Protein AF-A0A957GI12-F1 (afdb_monomer_lite)

Foldseek 3Di:
DDPPPPPDPPPPPDDPVVVVVVVVVVVVVCVVPVPVVVVVVVVVQVVQCVQPPDDQKDWDWDQDDPRDIDTDIDGDDDD

Radius of gyration: 18.4 Å; chains: 1; bounding box: 31×48×40 Å

Secondary structure (DSSP, 8-state):
---------------HHHHHHHHHHHHHHHHHHHHHHHHHHHHHHHHHHHHS-S-SEEEEEEE-GGG-EEEEEEEPPP-

Sequence (79 aa):
MELRYIETPQVRLYKKEYQLIKRAFDLTICMIALPPLLLLMGVIALLIYMDDPGPVLFKQQRTGKGGKRFGIYKFRTMV

Structure (mmCIF, N/CA/C/O backbone):
data_AF-A0A957GI12-F1
#
_entry.id   AF-A0A957GI12-F1
#
loop_
_atom_site.group_PDB
_atom_site.id
_atom_site.type_symbol
_atom_site.label_atom_id
_atom_site.label_alt_id
_atom_site.label_comp_id
_atom_site.label_asym_id
_atom_site.label_entity_id
_atom_site.label_seq_id
_atom_site.pdbx_PDB_ins_code
_atom_site.Cartn_x
_atom_site.Cartn_y
_atom_site.Cartn_z
_atom_site.occupancy
_atom_site.B_iso_or_equiv
_atom_site.auth_seq_id
_atom_site.auth_comp_id
_atom_site.auth_asym_id
_atom_site.auth_atom_id
_atom_site.pdbx_PDB_model_num
ATOM 1 N N . MET A 1 1 ? 4.660 -38.496 2.325 1.00 44.84 1 MET A N 1
ATOM 2 C CA . MET A 1 1 ? 3.943 -37.485 1.520 1.00 44.84 1 MET A CA 1
ATOM 3 C C . MET A 1 1 ? 4.994 -36.529 0.984 1.00 44.84 1 MET A C 1
ATOM 5 O O . MET A 1 1 ? 5.467 -35.680 1.725 1.00 44.84 1 MET A O 1
ATOM 9 N N . GLU A 1 2 ? 5.484 -36.778 -0.230 1.00 44.19 2 GLU A N 1
ATOM 10 C CA . GLU A 1 2 ? 6.565 -35.987 -0.820 1.00 44.19 2 GLU A CA 1
ATOM 11 C C . GLU A 1 2 ? 6.088 -34.557 -1.073 1.00 44.19 2 GLU A C 1
ATOM 13 O O . GLU A 1 2 ? 5.110 -34.333 -1.791 1.00 44.19 2 GLU A O 1
ATOM 18 N N . LEU A 1 3 ? 6.780 -33.586 -0.477 1.00 52.56 3 LEU A N 1
ATOM 19 C CA . LEU A 1 3 ? 6.650 -32.181 -0.838 1.00 52.56 3 LEU A CA 1
ATOM 20 C C . LEU A 1 3 ? 7.229 -32.017 -2.243 1.00 52.56 3 LEU A C 1
ATOM 22 O O . LEU A 1 3 ? 8.408 -31.724 -2.425 1.00 52.56 3 LEU A O 1
ATOM 26 N N . ARG A 1 4 ? 6.382 -32.256 -3.243 1.00 52.88 4 ARG A N 1
ATOM 27 C CA . ARG A 1 4 ? 6.670 -31.969 -4.641 1.00 52.88 4 ARG A CA 1
ATOM 28 C C . ARG A 1 4 ? 6.847 -30.455 -4.737 1.00 52.88 4 ARG A C 1
ATOM 30 O O . ARG A 1 4 ? 5.867 -29.713 -4.682 1.00 52.88 4 ARG A O 1
ATOM 37 N N . TYR A 1 5 ? 8.096 -29.991 -4.800 1.00 52.91 5 TYR A N 1
ATOM 38 C CA . TYR A 1 5 ? 8.392 -28.627 -5.220 1.00 52.91 5 TYR A CA 1
ATOM 39 C C . TYR A 1 5 ? 7.726 -28.462 -6.584 1.00 52.91 5 TYR A C 1
ATOM 41 O O . TYR A 1 5 ? 8.130 -29.089 -7.560 1.00 52.91 5 TYR A O 1
ATOM 49 N N . ILE A 1 6 ? 6.637 -27.696 -6.632 1.00 63.53 6 ILE A N 1
ATOM 50 C CA . ILE A 1 6 ? 6.060 -27.267 -7.898 1.00 63.53 6 ILE A CA 1
ATOM 51 C C . ILE A 1 6 ? 7.146 -26.389 -8.503 1.00 63.53 6 ILE A C 1
ATOM 53 O O . ILE A 1 6 ? 7.380 -25.286 -8.004 1.00 63.53 6 ILE A O 1
ATOM 57 N N . GLU A 1 7 ? 7.861 -26.910 -9.502 1.00 52.03 7 GLU A N 1
ATOM 58 C CA . GLU A 1 7 ? 8.740 -26.111 -10.343 1.00 52.03 7 GLU A CA 1
ATOM 59 C C . GLU A 1 7 ? 7.898 -24.938 -10.824 1.00 52.03 7 GLU A C 1
ATOM 61 O O . GLU A 1 7 ? 6.944 -25.100 -11.588 1.00 52.03 7 GLU A O 1
ATOM 66 N N . THR A 1 8 ? 8.158 -23.756 -10.266 1.00 57.91 8 THR A N 1
ATOM 67 C CA . THR A 1 8 ? 7.435 -22.567 -10.672 1.00 57.91 8 THR A CA 1
ATOM 68 C C . THR A 1 8 ? 7.706 -22.422 -12.160 1.00 57.91 8 THR A C 1
ATOM 70 O O . THR A 1 8 ? 8.880 -22.366 -12.544 1.00 57.91 8 THR A O 1
ATOM 73 N N . PRO A 1 9 ? 6.668 -22.387 -13.018 1.00 51.75 9 PRO A N 1
ATOM 74 C CA . PRO A 1 9 ? 6.894 -22.125 -14.424 1.00 51.75 9 PRO A CA 1
ATOM 75 C C . PRO A 1 9 ? 7.692 -20.828 -14.463 1.00 51.75 9 PRO A C 1
ATOM 77 O O . PRO A 1 9 ? 7.288 -19.838 -13.848 1.00 51.75 9 PRO A O 1
ATOM 80 N N . GLN A 1 10 ? 8.880 -20.871 -15.067 1.00 57.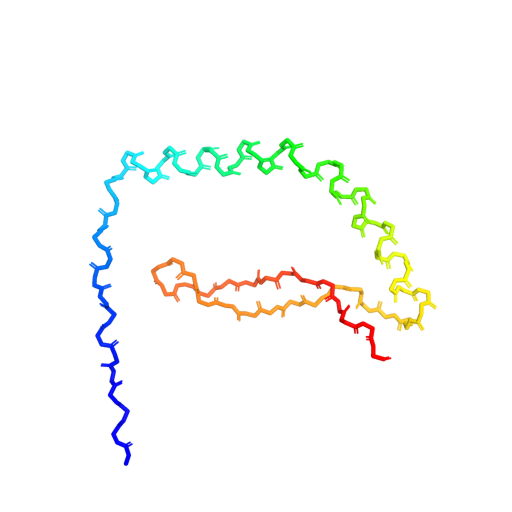16 10 GLN A N 1
ATOM 81 C CA . GLN A 1 10 ? 9.739 -19.709 -15.260 1.00 57.16 10 GLN A CA 1
ATOM 82 C C . GLN A 1 10 ? 8.937 -18.739 -16.125 1.00 57.16 10 GLN A C 1
ATOM 84 O O . GLN A 1 10 ? 8.968 -18.811 -17.352 1.00 57.16 10 GLN A O 1
ATOM 89 N N . VAL A 1 11 ? 8.111 -17.907 -15.482 1.00 57.88 11 VAL A N 1
ATOM 90 C CA . VAL A 1 11 ? 7.201 -16.986 -16.151 1.00 57.88 11 VAL A CA 1
ATOM 91 C C . VAL A 1 11 ? 8.105 -16.027 -16.894 1.00 57.88 11 VAL A C 1
ATOM 93 O O . VAL A 1 11 ? 8.788 -15.203 -16.283 1.00 57.88 11 VAL A O 1
ATOM 96 N N . ARG A 1 12 ? 8.182 -16.258 -18.205 1.00 56.94 12 ARG A N 1
ATOM 97 C CA . ARG A 1 12 ? 9.042 -15.605 -19.184 1.00 56.94 12 ARG A CA 1
ATOM 98 C C . ARG A 1 12 ? 9.310 -14.169 -18.751 1.00 56.94 12 ARG A C 1
ATOM 100 O O . ARG A 1 12 ? 8.392 -13.352 -18.719 1.00 56.94 12 ARG A O 1
ATOM 107 N N . LEU A 1 13 ? 10.553 -13.907 -18.342 1.00 61.91 13 LEU A N 1
ATOM 108 C CA . LEU A 1 13 ? 11.012 -12.615 -17.843 1.00 61.91 13 LEU A CA 1
ATOM 109 C C . LEU A 1 13 ? 10.546 -11.529 -18.808 1.00 61.91 13 LEU A C 1
ATOM 111 O O . LEU A 1 13 ? 11.074 -11.401 -19.912 1.00 61.91 13 LEU A O 1
ATOM 115 N N . TYR A 1 14 ? 9.534 -10.762 -18.407 1.00 65.38 14 TYR A N 1
ATOM 116 C CA . TYR A 1 14 ? 9.113 -9.607 -19.179 1.00 65.38 14 TYR A CA 1
ATOM 117 C C . TYR A 1 14 ? 10.340 -8.734 -19.439 1.00 65.38 14 TYR A C 1
ATOM 119 O O . TYR A 1 14 ? 11.082 -8.410 -18.502 1.00 65.38 14 TYR A O 1
ATOM 127 N N . LYS A 1 15 ? 10.551 -8.384 -20.712 1.00 80.31 15 LYS A N 1
ATOM 128 C CA . LYS A 1 15 ? 11.644 -7.528 -21.188 1.00 80.31 15 LYS A CA 1
ATOM 129 C C . LYS A 1 15 ? 11.770 -6.302 -20.272 1.00 80.31 15 LYS A C 1
ATOM 131 O O . LYS A 1 15 ? 10.752 -5.770 -19.827 1.00 80.31 15 LYS A O 1
ATOM 136 N N . LYS A 1 16 ? 12.994 -5.846 -19.972 1.00 83.50 16 LYS A N 1
ATOM 137 C CA . LYS A 1 16 ? 13.231 -4.713 -19.046 1.00 83.50 16 LYS A CA 1
ATOM 138 C C . LYS A 1 16 ? 12.369 -3.487 -19.390 1.00 83.50 16 LYS A C 1
ATOM 140 O O . LYS A 1 16 ? 11.801 -2.880 -18.489 1.00 83.50 16 LYS A O 1
ATOM 145 N N . GLU A 1 17 ? 12.203 -3.214 -20.683 1.00 87.12 17 GLU A N 1
ATOM 146 C CA . GLU A 1 17 ? 11.314 -2.184 -21.243 1.00 87.12 17 GLU A CA 1
ATOM 147 C C . GLU A 1 17 ? 9.875 -2.297 -20.712 1.00 87.12 17 GLU A C 1
ATOM 149 O O . GLU A 1 17 ? 9.332 -1.330 -20.183 1.00 87.12 17 GLU A O 1
ATOM 154 N N . TYR A 1 18 ? 9.276 -3.492 -20.751 1.00 89.62 18 TYR A N 1
ATOM 155 C CA . TYR A 1 18 ? 7.928 -3.708 -20.224 1.00 89.62 18 TYR A CA 1
ATOM 156 C C . TYR A 1 18 ? 7.853 -3.454 -18.721 1.00 89.62 18 TYR A C 1
ATOM 158 O O . TYR A 1 18 ? 6.886 -2.869 -18.247 1.00 89.62 18 TYR A O 1
ATOM 166 N N . GLN A 1 19 ? 8.851 -3.895 -17.950 1.00 88.81 19 GLN A N 1
ATOM 167 C CA . GLN A 1 19 ? 8.815 -3.728 -16.495 1.00 88.81 19 GLN A CA 1
ATOM 168 C C . GLN A 1 19 ? 8.823 -2.249 -16.097 1.00 88.81 19 GLN A C 1
ATOM 170 O O . GLN A 1 19 ? 8.143 -1.877 -15.142 1.00 88.81 19 GLN A O 1
ATOM 175 N N . LEU A 1 20 ? 9.562 -1.419 -16.841 1.00 92.31 20 LEU A N 1
ATOM 176 C CA . LEU A 1 20 ? 9.589 0.030 -16.651 1.00 92.31 20 LEU A CA 1
ATOM 177 C C . LEU A 1 20 ? 8.239 0.658 -17.004 1.00 92.31 20 LEU A C 1
ATOM 179 O O . LEU A 1 20 ? 7.680 1.380 -16.181 1.00 92.31 20 LEU A O 1
ATOM 183 N N . ILE A 1 21 ? 7.677 0.321 -18.169 1.00 94.88 21 ILE A N 1
ATOM 184 C CA . ILE A 1 21 ? 6.370 0.835 -18.612 1.00 94.88 21 ILE A CA 1
ATOM 185 C C . ILE A 1 21 ? 5.265 0.422 -17.636 1.00 94.88 21 ILE A C 1
ATOM 187 O O . ILE A 1 21 ? 4.487 1.261 -17.191 1.00 94.88 21 ILE A O 1
ATOM 191 N N . LYS A 1 22 ? 5.227 -0.854 -17.235 1.00 92.69 22 LYS A N 1
ATOM 192 C CA . LYS A 1 22 ? 4.259 -1.366 -16.260 1.00 92.69 22 LYS A CA 1
ATOM 193 C C . LYS A 1 22 ? 4.376 -0.634 -14.926 1.00 92.69 22 LYS A C 1
ATOM 195 O O . LYS A 1 22 ? 3.361 -0.266 -14.347 1.00 92.69 22 LYS A O 1
ATOM 200 N N . ARG A 1 23 ? 5.601 -0.377 -14.454 1.00 94.25 23 ARG A N 1
ATOM 201 C CA . ARG A 1 23 ? 5.816 0.346 -13.197 1.00 94.25 23 ARG A CA 1
ATOM 202 C C . ARG A 1 23 ? 5.365 1.803 -13.281 1.00 94.25 23 ARG A C 1
ATOM 204 O O . ARG A 1 23 ? 4.766 2.279 -12.322 1.00 94.25 23 ARG A O 1
ATOM 211 N N . ALA A 1 24 ? 5.648 2.483 -14.391 1.00 97.06 24 ALA A N 1
ATOM 212 C CA . ALA A 1 24 ? 5.187 3.847 -14.625 1.00 97.06 24 ALA A CA 1
ATOM 213 C C . ALA A 1 24 ? 3.654 3.899 -14.645 1.00 97.06 24 ALA A C 1
ATOM 215 O O . ALA A 1 24 ? 3.063 4.652 -13.883 1.00 97.06 24 ALA A O 1
ATOM 216 N N . PHE A 1 25 ? 3.023 3.014 -15.419 1.00 97.12 25 PHE A N 1
ATOM 217 C CA . PHE A 1 25 ? 1.569 2.892 -15.503 1.00 97.12 25 PHE A CA 1
ATOM 218 C C . PHE A 1 25 ? 0.915 2.640 -14.137 1.00 97.12 25 PHE A C 1
ATOM 220 O O . PHE A 1 25 ? -0.002 3.365 -13.753 1.00 97.12 25 PHE A O 1
ATOM 227 N N . ASP A 1 26 ? 1.417 1.659 -13.376 1.00 96.75 26 ASP A N 1
ATOM 228 C CA . ASP A 1 26 ? 0.894 1.338 -12.045 1.00 96.75 26 ASP A CA 1
ATOM 229 C C . ASP A 1 26 ? 1.016 2.538 -11.093 1.00 96.75 26 ASP A C 1
ATOM 231 O O . ASP A 1 26 ? 0.087 2.827 -10.343 1.00 96.75 26 ASP A O 1
ATOM 235 N N . LEU A 1 27 ? 2.141 3.262 -11.127 1.00 97.56 27 LEU A N 1
ATOM 236 C CA . LEU A 1 27 ? 2.345 4.426 -10.267 1.00 97.56 27 LEU A CA 1
ATOM 237 C C . LEU A 1 27 ? 1.432 5.590 -10.666 1.00 97.56 27 LEU A C 1
ATOM 239 O O . LEU A 1 27 ? 0.823 6.194 -9.789 1.00 97.56 27 LEU A O 1
ATOM 243 N N . THR A 1 28 ? 1.294 5.879 -11.962 1.00 98.31 28 THR A N 1
ATOM 244 C CA . THR A 1 28 ? 0.420 6.947 -12.464 1.00 98.31 28 THR A CA 1
ATOM 245 C C . THR A 1 28 ? -1.034 6.701 -12.078 1.00 98.31 28 THR A C 1
ATOM 247 O O . THR A 1 28 ? -1.677 7.593 -11.531 1.00 98.31 28 THR A O 1
ATOM 250 N N . ILE A 1 29 ? -1.545 5.483 -12.288 1.00 97.94 29 ILE A N 1
ATOM 251 C CA . ILE A 1 29 ? -2.921 5.142 -11.908 1.00 97.94 29 ILE A CA 1
ATOM 252 C C . ILE A 1 29 ? -3.106 5.225 -10.398 1.00 97.94 29 ILE A C 1
ATOM 254 O O . ILE A 1 29 ? -4.087 5.811 -9.948 1.00 97.94 29 ILE A O 1
ATOM 258 N N . CYS A 1 30 ? -2.163 4.697 -9.612 1.00 97.50 30 CYS A N 1
ATOM 259 C CA . CYS A 1 30 ? -2.223 4.820 -8.160 1.00 97.50 30 CYS A CA 1
ATOM 260 C C . CYS A 1 30 ? -2.266 6.289 -7.730 1.00 97.50 30 CYS A C 1
ATOM 262 O O . CYS A 1 30 ? -3.127 6.644 -6.942 1.00 97.50 30 CYS A O 1
ATOM 264 N N . MET A 1 31 ? -1.411 7.162 -8.266 1.00 98.00 31 MET A N 1
ATOM 265 C CA . MET A 1 31 ? -1.390 8.581 -7.887 1.00 98.00 31 MET A CA 1
ATOM 266 C C . MET A 1 31 ? -2.706 9.307 -8.195 1.00 98.00 31 MET A C 1
ATOM 268 O O . MET A 1 31 ? -3.101 10.187 -7.436 1.00 98.00 31 MET A O 1
ATOM 272 N N . ILE A 1 32 ? -3.398 8.925 -9.272 1.00 98.19 32 ILE A N 1
ATOM 273 C CA . ILE A 1 32 ? -4.691 9.511 -9.653 1.00 98.19 32 ILE A CA 1
ATOM 274 C C . ILE A 1 32 ? -5.835 8.932 -8.809 1.00 98.19 32 ILE A C 1
ATOM 276 O O . ILE A 1 32 ? -6.723 9.664 -8.382 1.00 98.19 32 ILE A O 1
ATOM 280 N N . ALA A 1 33 ? -5.825 7.622 -8.557 1.00 97.69 33 ALA A N 1
ATOM 281 C CA . ALA A 1 33 ? -6.904 6.937 -7.850 1.00 97.69 33 ALA A CA 1
ATOM 282 C C . ALA A 1 33 ? -6.826 7.093 -6.322 1.00 97.69 33 ALA A C 1
ATOM 284 O O . ALA A 1 33 ? -7.852 7.045 -5.645 1.00 97.69 33 ALA A O 1
ATOM 285 N N . LEU A 1 34 ? -5.626 7.262 -5.760 1.00 97.12 34 LEU A N 1
ATOM 286 C CA . LEU A 1 34 ? -5.412 7.245 -4.314 1.00 97.12 34 LEU A CA 1
ATOM 287 C C . LEU A 1 34 ? -6.121 8.392 -3.568 1.00 97.12 34 LEU A C 1
ATOM 289 O O . LEU A 1 34 ? -6.687 8.095 -2.524 1.00 97.12 34 LEU A O 1
ATOM 293 N N . PRO A 1 35 ? -6.175 9.655 -4.044 1.00 97.62 35 PRO A N 1
ATOM 294 C CA . PRO A 1 35 ? -6.830 10.736 -3.302 1.00 97.62 35 PRO A CA 1
ATOM 295 C C . PRO A 1 35 ? -8.318 10.493 -2.971 1.00 97.62 35 PRO A C 1
ATOM 297 O O . PRO A 1 35 ? -8.659 10.537 -1.786 1.00 97.62 35 PRO A O 1
ATOM 300 N N . PRO A 1 36 ? -9.215 10.178 -3.933 1.00 97.44 36 PRO A N 1
ATOM 301 C CA . PRO A 1 36 ? -10.608 9.877 -3.596 1.00 97.44 36 PRO A CA 1
ATOM 302 C C . PRO A 1 36 ? -10.746 8.572 -2.800 1.00 97.44 36 PRO A C 1
ATOM 304 O O . PRO A 1 36 ? -11.598 8.475 -1.916 1.00 97.44 36 PRO A O 1
ATOM 307 N N . LEU A 1 37 ? -9.887 7.578 -3.058 1.00 97.19 37 LEU A N 1
ATOM 308 C CA . LEU A 1 37 ? -9.885 6.334 -2.290 1.00 97.19 37 LEU A CA 1
ATOM 309 C C . LEU A 1 37 ? -9.465 6.551 -0.835 1.00 97.19 37 LEU A C 1
ATOM 311 O O . LEU A 1 37 ? -10.046 5.924 0.040 1.00 97.19 37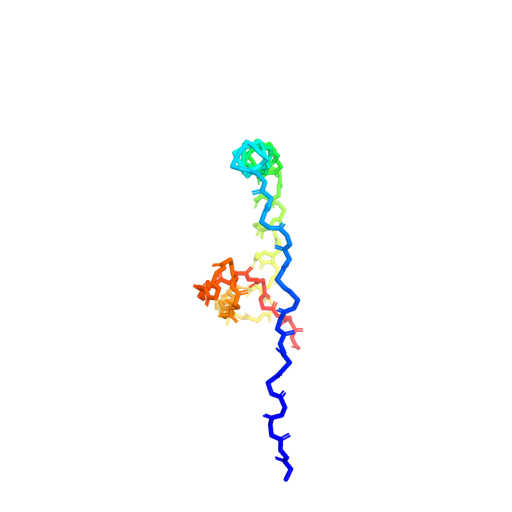 LEU A O 1
ATOM 315 N N . LEU A 1 38 ? -8.515 7.445 -0.549 1.00 96.44 38 LEU A N 1
ATOM 316 C CA . LEU A 1 38 ? -8.098 7.764 0.818 1.00 96.44 38 LEU A CA 1
ATOM 317 C C . LEU A 1 38 ? -9.237 8.385 1.622 1.00 96.44 38 LEU A C 1
ATOM 319 O O . LEU A 1 38 ? -9.407 8.034 2.787 1.00 96.44 38 LEU A O 1
ATOM 323 N N . LEU A 1 39 ? -10.042 9.249 0.998 1.00 97.12 39 LEU A N 1
ATOM 324 C CA . LEU A 1 39 ? -11.227 9.810 1.642 1.00 97.12 39 LEU A CA 1
ATOM 325 C C . LEU A 1 39 ? -12.229 8.704 2.006 1.00 97.12 39 LEU A C 1
ATOM 327 O O . LEU A 1 39 ? -12.647 8.605 3.159 1.00 97.12 39 LEU A O 1
ATOM 331 N N . LEU A 1 40 ? -12.556 7.826 1.051 1.00 97.00 40 LEU A N 1
ATOM 332 C CA . LEU A 1 40 ? -13.445 6.684 1.282 1.00 97.00 40 LEU A CA 1
ATOM 333 C C . LEU A 1 40 ? -12.889 5.731 2.353 1.00 97.00 40 LEU A C 1
ATOM 335 O O . LEU A 1 40 ? -13.610 5.306 3.252 1.00 97.00 40 LEU A O 1
ATOM 339 N N . MET A 1 41 ? -11.594 5.423 2.287 1.00 95.88 41 MET A N 1
ATOM 340 C CA . MET A 1 41 ? -10.899 4.595 3.270 1.00 95.88 41 MET A CA 1
ATOM 341 C C . MET A 1 41 ? -10.923 5.222 4.667 1.00 95.88 41 MET A C 1
ATOM 343 O O . MET A 1 41 ? -11.021 4.483 5.640 1.00 95.88 41 MET A O 1
ATOM 347 N N . GLY A 1 42 ? -10.869 6.552 4.782 1.00 96.06 42 GLY A N 1
ATOM 348 C CA . GLY A 1 42 ? -11.010 7.265 6.052 1.00 96.06 42 GLY A CA 1
ATOM 349 C C . GLY A 1 42 ? -12.399 7.096 6.670 1.00 96.06 42 GLY A C 1
ATOM 350 O O . GLY A 1 42 ? -12.505 6.804 7.858 1.00 96.06 42 GLY A O 1
ATOM 351 N N . VAL A 1 43 ? -13.457 7.190 5.857 1.00 96.25 43 VAL A N 1
ATOM 352 C CA . VAL A 1 43 ? -14.837 6.931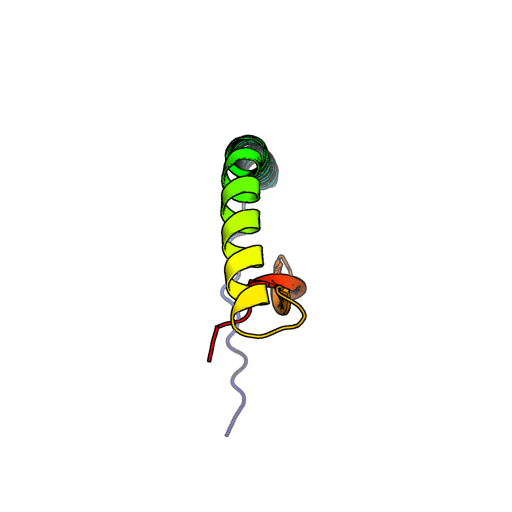 6.309 1.00 96.25 43 VAL A CA 1
ATOM 353 C C . VAL A 1 43 ? -14.991 5.483 6.772 1.00 96.25 43 VAL A C 1
ATOM 355 O O . VAL A 1 43 ? -15.484 5.237 7.869 1.00 96.25 43 VAL A O 1
ATOM 358 N N . ILE A 1 44 ? -14.511 4.522 5.980 1.00 94.81 44 ILE A N 1
ATOM 359 C CA . ILE A 1 44 ? -14.536 3.099 6.351 1.00 94.81 44 ILE A CA 1
ATOM 360 C C . ILE A 1 44 ? -13.744 2.866 7.643 1.00 94.81 44 ILE A C 1
ATOM 362 O O . ILE A 1 44 ? -14.196 2.130 8.518 1.00 94.81 44 ILE A O 1
ATOM 366 N N . ALA A 1 45 ? -12.586 3.513 7.793 1.00 94.50 45 ALA A N 1
ATOM 367 C CA . ALA A 1 45 ? -11.769 3.382 8.988 1.00 94.50 45 ALA A CA 1
ATOM 368 C C . ALA A 1 45 ? -12.492 3.875 10.247 1.00 94.50 45 ALA A C 1
ATOM 370 O O . ALA A 1 45 ? -12.405 3.228 11.289 1.00 94.50 45 ALA A O 1
ATOM 371 N N . LEU A 1 46 ? -13.226 4.986 10.138 1.00 94.69 46 LEU A N 1
ATOM 372 C CA . LEU A 1 46 ? -14.037 5.517 11.228 1.00 94.69 46 LEU A CA 1
ATOM 373 C C . LEU A 1 46 ? -15.148 4.538 11.623 1.00 94.69 46 LEU A C 1
ATOM 375 O O . LEU A 1 46 ? -15.282 4.230 12.803 1.00 94.69 46 LEU A O 1
ATOM 379 N N . LEU A 1 47 ? -15.890 4.004 10.646 1.00 93.62 47 LEU A N 1
ATOM 380 C CA . LEU A 1 47 ? -16.964 3.035 10.897 1.00 93.62 47 LEU A CA 1
ATOM 381 C C . LEU A 1 47 ? -16.441 1.786 11.616 1.00 93.62 47 LEU A C 1
ATOM 383 O O . LEU A 1 47 ? -16.997 1.372 12.627 1.00 93.62 47 LEU A O 1
ATOM 387 N N . ILE A 1 48 ? -15.316 1.244 11.149 1.00 93.25 48 ILE A N 1
ATOM 388 C CA . ILE A 1 48 ? -14.665 0.081 11.763 1.00 93.25 48 ILE A CA 1
ATOM 389 C C . ILE A 1 48 ? -14.175 0.381 13.186 1.00 93.25 48 ILE A C 1
ATOM 391 O O . ILE A 1 48 ? -14.128 -0.519 14.020 1.00 93.25 48 ILE A O 1
ATOM 395 N N . TYR A 1 49 ? -13.731 1.608 13.465 1.00 92.38 49 TYR A N 1
ATOM 396 C CA . TYR A 1 49 ? -13.278 1.994 14.802 1.00 92.38 49 TYR A CA 1
ATOM 397 C C . TYR A 1 49 ? -14.442 2.168 15.785 1.00 92.38 49 TYR A C 1
ATOM 399 O O . TYR A 1 49 ? -14.290 1.854 16.961 1.00 92.38 49 TYR A O 1
ATOM 407 N N . MET A 1 50 ? -15.584 2.670 15.306 1.00 93.31 50 MET A N 1
ATOM 408 C CA . MET A 1 50 ? -16.785 2.858 16.123 1.00 93.31 50 MET A CA 1
ATOM 409 C C . MET A 1 50 ? -17.443 1.532 16.520 1.00 93.31 50 MET A C 1
ATOM 411 O O . MET A 1 50 ? -17.987 1.457 17.616 1.00 93.31 50 MET A O 1
ATOM 415 N N . ASP A 1 51 ? -17.391 0.519 15.651 1.00 90.88 51 ASP A N 1
ATOM 416 C CA . ASP A 1 51 ? -18.009 -0.792 15.894 1.00 90.88 51 ASP A CA 1
ATOM 417 C C . ASP A 1 51 ? -17.176 -1.669 16.852 1.00 90.88 51 ASP A C 1
ATOM 419 O O . ASP A 1 51 ? -17.689 -2.210 17.826 1.00 90.88 51 ASP A O 1
ATOM 423 N N . ASP A 1 52 ? -15.857 -1.736 16.640 1.00 86.75 52 ASP A N 1
ATOM 424 C CA . ASP A 1 52 ? -14.918 -2.502 17.474 1.00 86.75 52 ASP A CA 1
ATOM 425 C C . ASP A 1 52 ? -13.689 -1.639 17.802 1.00 86.75 52 ASP A C 1
ATOM 427 O O . ASP A 1 52 ? -12.789 -1.535 16.982 1.00 86.75 52 ASP A O 1
ATOM 431 N N . PRO A 1 53 ? -13.568 -0.964 18.950 1.00 85.38 53 PRO A N 1
ATOM 432 C CA . PRO A 1 53 ? -12.435 -0.067 19.200 1.00 85.38 53 PRO A CA 1
ATOM 433 C C . PRO A 1 53 ? -11.067 -0.774 19.105 1.00 85.38 53 PRO A C 1
ATOM 435 O O . PRO A 1 53 ? -10.787 -1.732 19.816 1.00 85.38 53 PRO A O 1
ATOM 438 N N . GLY A 1 54 ? -10.175 -0.306 18.220 1.00 87.88 54 GLY A N 1
ATOM 439 C CA . GLY A 1 54 ? -8.846 -0.908 18.037 1.00 87.88 54 GLY A CA 1
ATOM 440 C C . GLY A 1 54 ? -8.151 -0.548 16.715 1.00 87.88 54 GLY A C 1
ATOM 441 O O . GLY A 1 54 ? -8.624 0.319 15.976 1.00 87.88 54 GLY A O 1
ATOM 442 N N . PRO A 1 55 ? -7.007 -1.184 16.394 1.00 91.62 55 PRO A N 1
ATOM 443 C CA . PRO A 1 55 ? -6.291 -0.942 15.144 1.00 91.62 55 PRO A CA 1
ATOM 444 C C . PRO A 1 55 ? -7.140 -1.294 13.915 1.00 91.62 55 PRO A C 1
ATOM 446 O O . PRO A 1 55 ? -7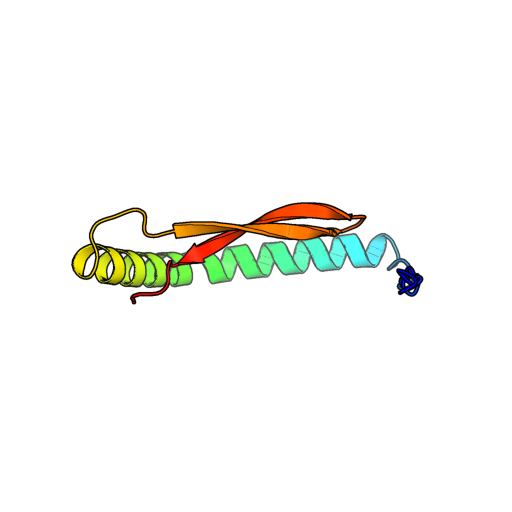.456 -2.453 13.660 1.00 91.62 55 PRO A O 1
ATOM 449 N N . VAL A 1 56 ? -7.462 -0.285 13.104 1.00 94.69 56 VAL A N 1
ATOM 450 C CA . VAL A 1 56 ? -8.341 -0.436 11.931 1.00 94.69 56 VAL A CA 1
ATOM 451 C C . VAL A 1 56 ? -7.679 -1.238 10.796 1.00 94.69 56 VAL A C 1
ATOM 453 O O . VAL A 1 56 ? -8.347 -1.934 10.028 1.00 94.69 56 VAL A O 1
ATOM 456 N N . LEU A 1 57 ? -6.351 -1.155 10.677 1.00 94.44 57 LEU A N 1
ATOM 457 C CA . LEU A 1 57 ? -5.582 -1.816 9.623 1.00 94.44 57 LEU A CA 1
ATOM 458 C C . LEU A 1 57 ? -4.763 -2.985 10.170 1.00 94.44 57 LEU A C 1
ATOM 460 O O . LEU A 1 57 ? -4.036 -2.856 11.152 1.00 94.44 57 LEU A O 1
ATOM 464 N N . PHE A 1 58 ? -4.801 -4.103 9.449 1.00 93.06 58 PHE A N 1
ATOM 465 C CA . PHE A 1 58 ? -3.984 -5.288 9.687 1.00 93.06 58 PHE A CA 1
ATOM 466 C C . PHE A 1 58 ? -2.972 -5.491 8.552 1.00 93.06 58 PHE A C 1
ATOM 468 O O . PHE A 1 58 ? -3.281 -5.292 7.373 1.00 93.06 58 PHE A O 1
ATOM 475 N N . LYS A 1 59 ? -1.755 -5.929 8.901 1.00 94.06 59 LYS A N 1
ATOM 476 C CA . LYS A 1 59 ? -0.660 -6.190 7.955 1.00 94.06 59 LYS A CA 1
ATOM 477 C C . LYS A 1 59 ? -0.463 -7.691 7.744 1.00 94.06 59 LYS A C 1
ATOM 479 O O . LYS A 1 59 ? -0.034 -8.398 8.649 1.00 94.06 59 LYS A O 1
ATOM 484 N N . GLN A 1 60 ? -0.682 -8.166 6.519 1.00 94.06 60 GLN A N 1
ATOM 485 C CA . GLN A 1 60 ? -0.483 -9.565 6.128 1.00 94.06 60 GLN A CA 1
ATOM 486 C C . GLN A 1 60 ? 0.756 -9.732 5.239 1.00 94.06 60 GLN A C 1
ATOM 488 O O . GLN A 1 60 ? 0.886 -9.051 4.227 1.00 94.06 60 GLN A O 1
ATOM 493 N N . GLN A 1 61 ? 1.647 -10.675 5.554 1.00 96.19 61 GLN A N 1
ATOM 494 C CA . GLN A 1 61 ? 2.812 -10.973 4.710 1.00 96.19 61 GLN A CA 1
ATOM 495 C C . GLN A 1 61 ? 2.427 -11.816 3.485 1.00 96.19 61 GLN A C 1
ATOM 497 O O . GLN A 1 61 ? 1.707 -12.809 3.602 1.00 96.19 61 GLN A O 1
ATOM 502 N N . ARG A 1 62 ? 2.940 -11.456 2.304 1.00 93.38 62 ARG A N 1
ATOM 503 C CA . ARG A 1 62 ? 2.770 -12.195 1.042 1.00 93.38 62 ARG A CA 1
ATOM 504 C C . ARG A 1 62 ? 4.090 -12.306 0.283 1.00 93.38 62 ARG A C 1
ATOM 506 O O . ARG A 1 62 ? 4.989 -11.488 0.455 1.00 93.38 62 ARG A O 1
ATOM 513 N N . THR A 1 63 ? 4.227 -13.350 -0.532 1.00 94.25 63 THR A N 1
ATOM 514 C CA . THR A 1 63 ? 5.372 -13.516 -1.444 1.00 94.25 63 THR A CA 1
ATOM 515 C C . THR A 1 63 ? 5.173 -12.631 -2.667 1.00 94.25 63 THR A C 1
ATOM 517 O O . THR A 1 63 ? 4.144 -12.722 -3.328 1.00 94.25 63 THR A O 1
ATOM 520 N N . GLY A 1 64 ? 6.141 -11.766 -2.953 1.00 89.44 64 GLY A N 1
ATOM 521 C CA . GLY A 1 64 ? 6.141 -10.857 -4.094 1.00 89.44 64 GLY A CA 1
ATOM 522 C C . GLY A 1 64 ? 7.160 -11.237 -5.164 1.00 89.44 64 GLY A C 1
ATOM 523 O O . GLY A 1 64 ? 7.610 -12.381 -5.266 1.00 89.44 64 GLY A O 1
ATOM 524 N N . LYS A 1 65 ? 7.528 -10.248 -5.986 1.00 85.06 65 LYS A N 1
ATOM 525 C CA . LYS A 1 65 ? 8.444 -10.412 -7.124 1.00 85.06 65 LYS A CA 1
ATOM 526 C C . LYS A 1 65 ? 9.790 -10.997 -6.678 1.00 85.06 65 LYS A C 1
ATOM 528 O O . LYS A 1 65 ? 10.435 -10.467 -5.774 1.00 85.06 65 LYS A O 1
ATOM 533 N N . GLY A 1 66 ? 10.224 -12.065 -7.350 1.00 86.44 66 GLY A N 1
ATOM 534 C CA . GLY A 1 66 ? 11.498 -12.735 -7.064 1.00 86.44 66 GLY A CA 1
ATOM 535 C C . GLY A 1 66 ? 11.554 -13.389 -5.681 1.00 86.44 66 GLY A C 1
ATOM 536 O O . GLY A 1 66 ? 12.620 -13.433 -5.081 1.00 86.44 66 GLY A O 1
ATOM 537 N N . GLY A 1 67 ? 10.410 -13.805 -5.128 1.00 87.56 67 GLY A N 1
ATOM 538 C CA . GLY A 1 67 ? 10.338 -14.451 -3.814 1.00 87.56 67 GLY A CA 1
ATOM 539 C C . GLY A 1 67 ? 10.435 -13.492 -2.622 1.00 87.56 67 GLY A C 1
ATOM 540 O O . GLY A 1 67 ? 10.279 -13.921 -1.479 1.00 87.56 67 GLY A O 1
ATOM 541 N N . LYS A 1 68 ? 10.641 -12.188 -2.854 1.00 89.88 68 LYS A N 1
ATOM 542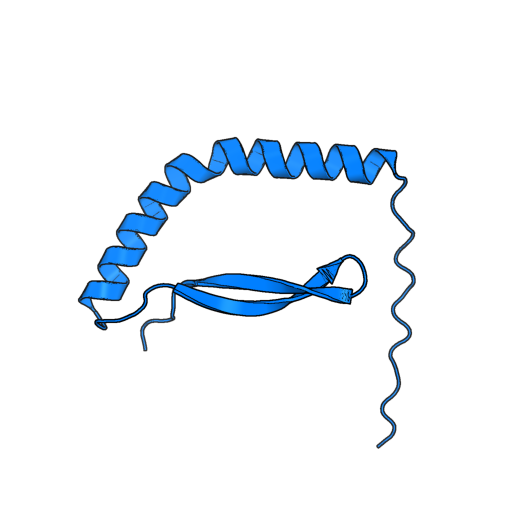 C CA . LYS A 1 68 ? 10.743 -11.186 -1.784 1.00 89.88 68 LYS A CA 1
ATOM 543 C C . LYS A 1 68 ? 9.402 -11.021 -1.074 1.00 89.88 68 LYS A C 1
ATOM 545 O O . LYS A 1 68 ? 8.390 -10.744 -1.717 1.00 89.88 68 LYS A O 1
ATOM 550 N N . ARG A 1 69 ? 9.386 -11.182 0.250 1.00 92.75 69 ARG A N 1
ATOM 551 C CA . ARG A 1 69 ? 8.184 -10.975 1.070 1.00 92.75 69 ARG A CA 1
ATOM 552 C C . ARG A 1 69 ? 7.851 -9.485 1.174 1.00 92.75 69 ARG A C 1
ATOM 554 O O . ARG A 1 69 ? 8.750 -8.654 1.264 1.00 92.75 69 ARG A O 1
ATOM 561 N N . PHE A 1 70 ? 6.563 -9.160 1.174 1.00 94.38 70 PHE A N 1
ATOM 562 C CA . PHE A 1 70 ? 6.061 -7.810 1.417 1.00 94.38 70 PHE A CA 1
ATOM 563 C C . PHE A 1 70 ? 4.766 -7.853 2.235 1.00 94.38 70 PHE A C 1
ATOM 565 O O . PHE A 1 70 ? 4.015 -8.829 2.185 1.00 94.38 70 PHE A O 1
ATOM 572 N N . GLY A 1 71 ? 4.512 -6.787 2.995 1.00 95.31 71 GLY A N 1
ATOM 573 C CA . GLY A 1 71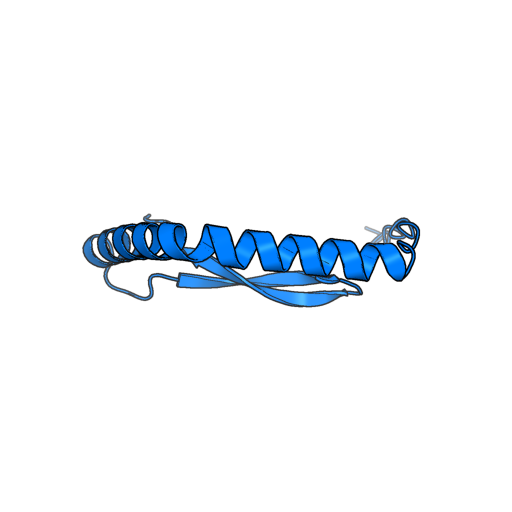 ? 3.292 -6.643 3.785 1.00 95.31 71 GLY A CA 1
ATOM 574 C C . GLY A 1 71 ? 2.185 -5.956 2.992 1.00 95.31 71 GLY A C 1
ATOM 575 O O . GLY A 1 71 ? 2.403 -4.876 2.451 1.00 95.31 71 GLY A O 1
ATOM 576 N N . ILE A 1 72 ? 1.003 -6.563 2.969 1.00 94.88 72 ILE A N 1
ATOM 577 C CA . ILE A 1 72 ? -0.238 -5.975 2.461 1.00 94.88 72 ILE A CA 1
ATOM 578 C C . ILE A 1 72 ? -1.029 -5.430 3.645 1.00 94.88 72 ILE A C 1
ATOM 580 O O . ILE A 1 72 ? -1.297 -6.169 4.593 1.00 94.88 72 ILE A O 1
ATOM 584 N N . TYR A 1 73 ? -1.411 -4.158 3.574 1.00 94.31 73 TYR A N 1
ATOM 585 C CA . TYR A 1 73 ? -2.344 -3.545 4.515 1.00 94.31 73 TYR A CA 1
ATOM 586 C C . TYR A 1 73 ? -3.778 -3.772 4.039 1.00 94.31 73 TYR A C 1
ATOM 588 O O . TYR A 1 73 ? -4.077 -3.585 2.861 1.00 94.31 73 TYR A O 1
ATOM 596 N N . LYS A 1 74 ? -4.655 -4.178 4.955 1.00 93.38 74 LYS A N 1
ATOM 597 C CA . LYS A 1 74 ? -6.096 -4.318 4.724 1.00 93.38 74 LYS A CA 1
ATOM 598 C C . LYS A 1 74 ? -6.862 -3.864 5.958 1.00 93.38 74 LYS A C 1
ATOM 600 O O . LYS A 1 74 ? -6.317 -3.905 7.060 1.00 93.38 74 LYS A O 1
ATOM 605 N N . PHE A 1 75 ? -8.117 -3.478 5.776 1.00 94.19 75 PHE A N 1
ATOM 606 C CA . PHE A 1 75 ? -9.027 -3.308 6.901 1.00 94.19 75 PHE A CA 1
ATOM 607 C C . PHE A 1 75 ? -9.184 -4.628 7.655 1.00 94.19 75 PHE A C 1
ATOM 609 O O . PHE A 1 75 ? -9.211 -5.700 7.037 1.00 94.19 75 PHE A O 1
ATOM 616 N N . ARG A 1 76 ? -9.257 -4.558 8.986 1.00 89.06 76 ARG A N 1
ATOM 617 C CA . ARG A 1 76 ? -9.738 -5.705 9.759 1.00 89.06 76 ARG A CA 1
ATOM 618 C C . ARG A 1 76 ? -11.191 -5.980 9.375 1.00 89.06 76 ARG A C 1
ATOM 620 O O . ARG A 1 76 ? -11.936 -5.067 9.022 1.00 89.06 76 ARG A O 1
ATOM 627 N N . THR A 1 77 ? -11.571 -7.244 9.396 1.00 79.81 77 THR A N 1
ATOM 628 C CA . THR A 1 77 ? -12.966 -7.633 9.207 1.00 79.81 77 THR A CA 1
ATOM 629 C C . THR A 1 77 ? -13.697 -7.356 10.515 1.00 79.81 77 THR A C 1
ATOM 631 O O . THR A 1 77 ? -13.168 -7.701 11.569 1.00 79.81 77 THR A O 1
ATOM 634 N N . MET A 1 78 ? -14.858 -6.706 10.441 1.00 67.25 78 MET A N 1
ATOM 635 C CA . MET A 1 78 ? -15.784 -6.634 11.573 1.00 67.25 78 MET A CA 1
ATOM 636 C C . MET A 1 78 ? -16.308 -8.059 11.784 1.00 67.25 78 MET A C 1
ATOM 638 O O . MET A 1 78 ? -16.738 -8.688 10.812 1.00 67.25 78 MET A O 1
ATOM 642 N N . VAL A 1 79 ? -16.139 -8.601 12.987 1.00 60.06 79 VAL A N 1
ATOM 643 C CA . VAL A 1 79 ? -16.698 -9.901 13.388 1.00 60.06 79 VAL A CA 1
ATOM 644 C C . VAL A 1 79 ? -17.878 -9.628 14.292 1.00 60.06 79 VAL A C 1
ATOM 646 O O . VAL A 1 79 ? -17.693 -8.798 15.205 1.00 60.06 79 VAL A O 1
#

pLDDT: mean 85.65, std 15.62, range [44.19, 98.31]